Protein AF-A0A2G1WRG3-F1 (afdb_monomer_lite)

pLDDT: mean 93.95, std 5.78, range [63.19, 98.5]

Structure (mmCIF, N/CA/C/O backbone):
data_AF-A0A2G1WRG3-F1
#
_entry.id   AF-A0A2G1WRG3-F1
#
loop_
_atom_sit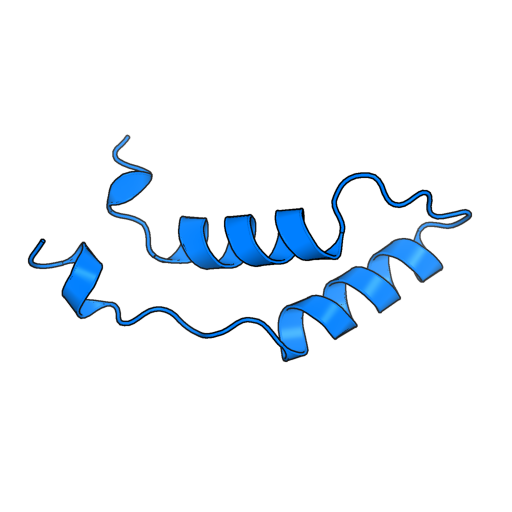e.group_PDB
_atom_site.id
_atom_site.type_symbol
_atom_site.label_atom_id
_atom_site.label_alt_id
_atom_site.label_comp_id
_atom_site.label_asym_id
_atom_site.label_entity_id
_atom_site.label_seq_id
_atom_site.pdbx_PDB_ins_code
_atom_site.Cartn_x
_atom_site.Cartn_y
_atom_site.Cartn_z
_atom_site.occupancy
_atom_site.B_iso_or_equiv
_atom_site.auth_seq_id
_atom_site.auth_comp_id
_atom_site.auth_asym_id
_atom_site.auth_atom_id
_atom_site.pdbx_PDB_model_num
ATOM 1 N N . GLY A 1 1 ? 21.893 4.634 0.307 1.00 84.88 1 GLY A N 1
ATOM 2 C CA . GLY A 1 1 ? 21.252 3.688 -0.627 1.00 84.88 1 GLY A CA 1
ATOM 3 C C . GLY A 1 1 ? 20.666 4.468 -1.783 1.00 84.88 1 GLY A C 1
ATOM 4 O O . GLY A 1 1 ? 20.785 5.687 -1.748 1.00 84.88 1 GLY A O 1
ATOM 5 N N . SER A 1 2 ? 20.031 3.779 -2.733 1.00 90.50 2 SER A N 1
ATOM 6 C CA . SER A 1 2 ? 19.295 4.373 -3.863 1.00 90.50 2 SER A CA 1
ATOM 7 C C . SER A 1 2 ? 17.807 4.000 -3.793 1.00 90.50 2 SER A C 1
ATOM 9 O O . SER A 1 2 ? 17.392 3.070 -4.488 1.00 90.50 2 SER A O 1
ATOM 11 N N . PRO A 1 3 ? 17.011 4.631 -2.902 1.00 91.38 3 PRO A N 1
ATOM 12 C CA . PRO A 1 3 ? 15.571 4.378 -2.805 1.00 91.38 3 PRO A CA 1
ATOM 13 C C . PRO A 1 3 ? 14.842 4.654 -4.124 1.00 91.38 3 PRO A C 1
ATOM 15 O O . PRO A 1 3 ? 13.937 3.926 -4.494 1.00 91.38 3 PRO A O 1
ATOM 18 N N . GLU A 1 4 ? 15.293 5.639 -4.896 1.00 91.19 4 GLU A N 1
ATOM 19 C CA . GLU A 1 4 ? 14.739 5.990 -6.205 1.00 91.19 4 GLU A CA 1
ATOM 20 C C . GLU A 1 4 ? 14.805 4.854 -7.239 1.00 91.19 4 GLU A C 1
ATOM 22 O O . GLU A 1 4 ? 14.041 4.861 -8.198 1.00 91.19 4 GLU A O 1
ATOM 27 N N . LEU A 1 5 ? 15.687 3.867 -7.037 1.00 92.62 5 LEU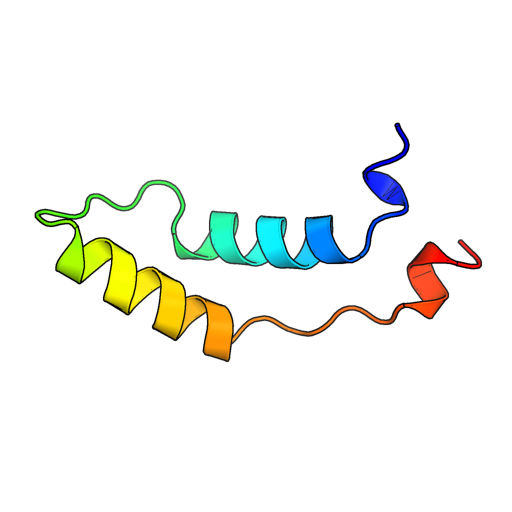 A N 1
ATOM 28 C CA . LEU A 1 5 ? 15.806 2.672 -7.880 1.00 92.62 5 LEU A CA 1
ATOM 29 C C . LEU A 1 5 ? 15.057 1.462 -7.301 1.00 92.62 5 LEU A C 1
ATOM 31 O O . LEU A 1 5 ? 15.079 0.379 -7.883 1.00 92.62 5 LEU A O 1
ATOM 35 N N . ASN A 1 6 ? 14.421 1.614 -6.140 1.00 93.25 6 ASN A N 1
ATOM 36 C CA . ASN A 1 6 ? 13.635 0.568 -5.513 1.00 93.25 6 ASN A CA 1
ATOM 37 C C . ASN A 1 6 ? 12.156 0.733 -5.913 1.00 93.25 6 ASN A C 1
ATOM 39 O O . ASN A 1 6 ? 11.489 1.636 -5.407 1.00 93.25 6 ASN A O 1
ATOM 43 N N . PRO A 1 7 ? 11.595 -0.154 -6.754 1.00 93.38 7 PRO A N 1
ATOM 44 C CA . PRO A 1 7 ? 10.192 -0.063 -7.163 1.00 93.38 7 PRO A CA 1
ATOM 45 C C . PRO A 1 7 ? 9.219 -0.133 -5.978 1.00 93.38 7 PRO A C 1
ATOM 47 O O . PRO A 1 7 ? 8.116 0.399 -6.055 1.00 93.38 7 PRO A O 1
ATOM 50 N N . ALA A 1 8 ? 9.618 -0.730 -4.849 1.00 94.38 8 ALA A N 1
ATOM 51 C CA . ALA A 1 8 ? 8.767 -0.766 -3.666 1.00 94.38 8 ALA A CA 1
ATOM 52 C C . ALA A 1 8 ? 8.487 0.630 -3.078 1.00 94.38 8 ALA A C 1
ATOM 54 O O . ALA A 1 8 ? 7.461 0.793 -2.421 1.00 94.38 8 ALA A O 1
ATOM 55 N N . GLU A 1 9 ? 9.338 1.639 -3.318 1.00 95.94 9 GLU A N 1
ATOM 56 C CA . GLU A 1 9 ? 9.072 3.010 -2.852 1.00 95.94 9 GLU A CA 1
ATOM 57 C C . GLU A 1 9 ? 7.801 3.588 -3.480 1.00 95.94 9 GLU A C 1
ATOM 59 O O . GLU A 1 9 ? 7.062 4.314 -2.822 1.00 95.94 9 GLU A O 1
ATOM 64 N N . GLU A 1 10 ? 7.498 3.229 -4.729 1.00 95.38 10 GLU A N 1
ATOM 65 C CA . GLU A 1 10 ? 6.276 3.681 -5.396 1.00 95.38 10 GLU A CA 1
ATOM 66 C C . GLU A 1 10 ? 5.030 3.023 -4.790 1.00 95.38 10 GLU A C 1
ATOM 68 O O . GLU A 1 10 ? 4.024 3.693 -4.558 1.00 95.38 10 GLU A O 1
ATOM 73 N N . CYS A 1 11 ? 5.115 1.741 -4.427 1.00 95.56 11 CYS A N 1
ATOM 74 C CA . CYS A 1 11 ? 4.055 1.068 -3.675 1.00 95.56 11 CYS A CA 1
ATOM 75 C C . CYS A 1 11 ? 3.819 1.745 -2.313 1.00 95.56 11 CYS A C 1
ATOM 77 O O . CYS A 1 11 ? 2.674 1.975 -1.920 1.00 95.56 11 CYS A O 1
ATOM 79 N N . TRP A 1 12 ? 4.890 2.112 -1.599 1.00 95.62 12 TRP A N 1
ATOM 80 C CA . TRP A 1 12 ? 4.785 2.846 -0.334 1.00 95.62 12 TRP A CA 1
ATOM 81 C C . TRP A 1 12 ? 4.203 4.248 -0.516 1.00 95.62 12 TRP A C 1
ATOM 83 O O . TRP A 1 12 ? 3.370 4.661 0.287 1.00 95.62 12 TRP A O 1
ATOM 93 N N . ARG A 1 13 ? 4.571 4.955 -1.591 1.00 95.94 13 ARG A N 1
ATOM 94 C CA . ARG A 1 13 ? 4.003 6.263 -1.941 1.00 95.94 13 ARG A CA 1
ATOM 95 C C . ARG A 1 13 ? 2.493 6.172 -2.157 1.00 95.94 13 ARG A C 1
ATOM 97 O O . ARG A 1 13 ? 1.758 7.053 -1.713 1.00 95.94 13 ARG A O 1
ATOM 104 N N . GLN A 1 14 ? 2.013 5.133 -2.842 1.00 97.00 14 GLN A N 1
ATOM 105 C CA . GLN A 1 14 ? 0.578 4.906 -3.051 1.00 97.00 14 GLN A CA 1
ATOM 106 C C . GLN A 1 14 ? -0.152 4.633 -1.732 1.00 97.0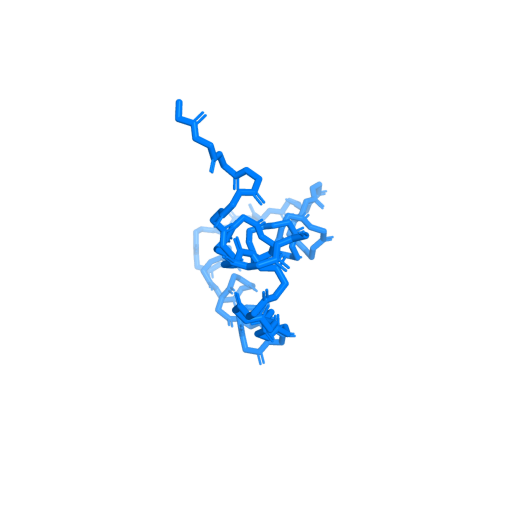0 14 GLN A C 1
ATOM 108 O O . GLN A 1 14 ? -1.186 5.243 -1.466 1.00 97.00 14 GLN A O 1
ATOM 113 N N . LEU A 1 15 ? 0.420 3.794 -0.864 1.00 96.50 15 LEU A N 1
ATOM 114 C CA . LEU A 1 15 ? -0.135 3.554 0.470 1.00 96.50 15 LEU A CA 1
ATOM 115 C C . LEU A 1 15 ? -0.192 4.830 1.317 1.00 96.50 15 LEU A C 1
ATOM 117 O O . LEU A 1 15 ? -1.195 5.064 1.984 1.00 96.50 15 LEU A O 1
ATOM 121 N N . ASP A 1 16 ? 0.842 5.671 1.271 1.00 96.00 16 ASP A N 1
ATOM 122 C CA . ASP A 1 16 ? 0.866 6.948 1.992 1.00 96.00 16 ASP A CA 1
ATOM 123 C C . ASP A 1 16 ? -0.205 7.926 1.481 1.00 96.00 16 ASP A C 1
ATOM 125 O O . ASP A 1 16 ? -0.856 8.594 2.276 1.00 96.00 16 ASP A O 1
ATOM 129 N N . GLN A 1 17 ? -0.485 7.963 0.174 1.00 96.25 17 GLN A N 1
ATOM 130 C CA . GLN A 1 17 ? -1.591 8.771 -0.367 1.00 96.25 17 GLN A CA 1
ATOM 131 C C . GLN A 1 17 ? -2.970 8.294 0.110 1.00 96.25 17 GLN A C 1
ATOM 133 O O . GLN A 1 17 ? -3.848 9.117 0.360 1.00 96.25 17 GLN A O 1
ATOM 138 N N . GLU A 1 18 ? -3.169 6.981 0.235 1.00 95.50 18 GLU A N 1
ATOM 139 C CA . GLU A 1 18 ? -4.451 6.379 0.631 1.00 95.50 18 GLU A CA 1
ATOM 140 C C . GLU A 1 18 ? -4.695 6.399 2.149 1.00 95.50 18 GLU A C 1
ATOM 142 O O . GLU A 1 18 ? -5.837 6.503 2.618 1.00 95.50 18 GLU A O 1
ATOM 147 N N . LEU A 1 19 ? -3.628 6.250 2.936 1.00 96.62 19 LEU A N 1
ATOM 148 C CA . LEU A 1 19 ? -3.684 6.139 4.396 1.00 96.62 19 LEU A CA 1
ATOM 149 C C . LEU A 1 19 ? -3.294 7.442 5.102 1.00 96.62 19 LEU A C 1
ATOM 151 O O . LEU A 1 19 ? -3.651 7.642 6.265 1.00 96.62 19 LEU A O 1
ATOM 155 N N . GLY A 1 20 ? -2.579 8.329 4.414 1.00 95.25 20 GLY A N 1
ATOM 156 C CA . GLY A 1 20 ? -2.034 9.560 4.960 1.00 95.25 20 GLY A CA 1
ATOM 157 C C . GLY A 1 20 ? -3.110 10.469 5.539 1.00 95.25 20 GLY A C 1
ATOM 158 O O . GLY A 1 20 ? -4.186 10.658 4.973 1.00 95.25 20 GLY A O 1
ATOM 159 N N . ASN A 1 21 ? -2.805 11.053 6.699 1.00 95.06 21 ASN A N 1
ATOM 160 C CA . ASN A 1 21 ? -3.688 11.963 7.438 1.00 95.06 21 ASN A CA 1
ATOM 161 C C . ASN A 1 21 ? -5.054 11.373 7.842 1.00 95.06 21 ASN A C 1
ATOM 163 O O . ASN A 1 21 ? -5.950 12.124 8.234 1.00 95.06 21 ASN A O 1
ATOM 167 N N . ARG A 1 22 ? -5.227 10.048 7.792 1.00 96.62 22 ARG A N 1
ATOM 168 C CA . ARG A 1 22 ? -6.412 9.374 8.331 1.00 96.62 22 ARG A CA 1
ATOM 169 C C . ARG A 1 22 ? -6.183 9.011 9.793 1.00 96.62 22 ARG A C 1
ATOM 171 O O . ARG A 1 22 ? -5.139 8.480 10.163 1.00 96.62 22 ARG A O 1
ATOM 178 N N . LEU A 1 23 ? -7.178 9.306 10.623 1.00 97.31 23 LEU A N 1
ATOM 179 C CA . LEU A 1 23 ? -7.235 8.834 12.001 1.00 97.31 23 LEU A CA 1
ATOM 180 C C . LEU A 1 23 ? -7.897 7.454 12.018 1.00 97.31 23 LEU A C 1
ATOM 182 O O . LEU A 1 23 ? -8.930 7.260 11.378 1.00 97.31 23 LEU A O 1
ATOM 186 N N . PHE A 1 24 ? -7.305 6.524 12.759 1.00 97.62 24 PHE A N 1
ATOM 187 C CA . PHE A 1 24 ? -7.848 5.191 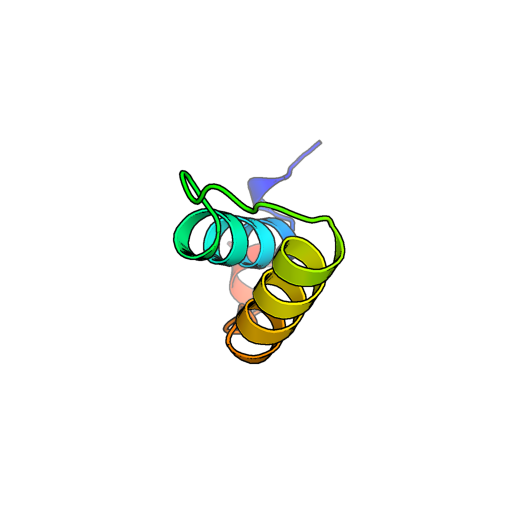12.995 1.00 97.62 24 PHE A CA 1
ATOM 188 C C . PHE A 1 24 ? -8.054 5.022 14.495 1.00 97.62 24 PHE A C 1
ATOM 190 O O . PHE A 1 24 ? -7.142 5.306 15.275 1.00 97.62 24 PHE A O 1
ATOM 197 N N . ASP A 1 25 ? -9.244 4.576 14.890 1.00 97.88 25 ASP A N 1
ATOM 198 C CA . ASP A 1 25 ? -9.600 4.420 16.301 1.00 97.88 25 ASP A CA 1
ATOM 199 C C . ASP A 1 25 ? -8.931 3.180 16.908 1.00 97.88 25 ASP A C 1
ATOM 201 O O . ASP A 1 25 ? -8.564 3.173 18.087 1.00 97.88 25 ASP A O 1
ATOM 205 N N . THR A 1 26 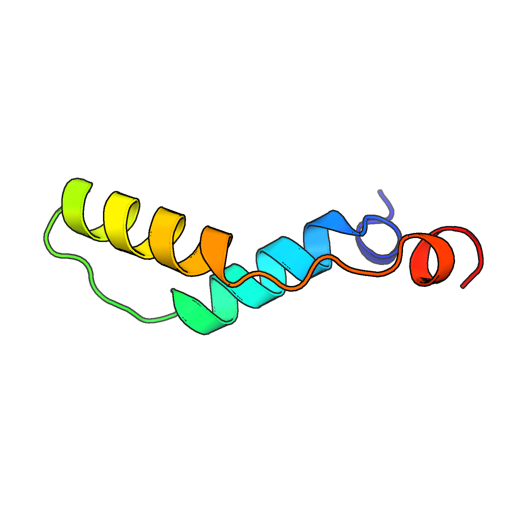? -8.721 2.138 16.098 1.00 98.44 26 THR A N 1
ATOM 206 C CA . THR A 1 26 ? -8.066 0.895 16.511 1.00 98.44 26 THR A CA 1
ATOM 207 C C . THR A 1 26 ? -7.007 0.415 15.515 1.00 98.44 26 THR A C 1
ATOM 209 O O . THR A 1 26 ? -6.940 0.832 14.357 1.00 98.44 26 THR A O 1
ATOM 212 N N . LEU A 1 27 ? -6.165 -0.519 15.970 1.00 98.31 27 LEU A N 1
ATOM 213 C CA . LEU A 1 27 ? -5.208 -1.208 15.099 1.00 98.31 27 LEU A CA 1
ATOM 214 C C . LEU A 1 27 ? -5.895 -2.123 14.081 1.00 98.31 27 LEU A C 1
ATOM 216 O O . LEU A 1 27 ? -5.334 -2.360 13.013 1.00 98.31 27 LEU A O 1
ATOM 220 N N . ASP A 1 28 ? -7.082 -2.638 14.403 1.00 98.50 28 ASP A N 1
ATOM 221 C CA . ASP A 1 28 ? -7.859 -3.445 13.468 1.00 98.50 28 ASP A CA 1
ATOM 222 C C . ASP A 1 28 ? -8.356 -2.577 12.303 1.00 98.50 28 ASP A C 1
ATOM 224 O O . ASP A 1 28 ? -8.175 -2.974 11.152 1.00 98.50 28 ASP A O 1
ATOM 228 N N . ASP A 1 29 ? -8.832 -1.357 12.584 1.00 98.19 29 ASP A N 1
ATOM 229 C CA . ASP A 1 29 ? -9.240 -0.390 11.552 1.00 98.19 29 ASP A CA 1
ATOM 230 C C . ASP A 1 29 ? -8.068 -0.016 10.634 1.00 98.19 29 ASP A C 1
ATOM 232 O O . ASP A 1 29 ? -8.206 0.014 9.408 1.00 98.19 29 ASP A O 1
ATOM 236 N N . LEU A 1 30 ? -6.885 0.229 11.215 1.00 97.50 30 LEU A N 1
ATOM 237 C CA . LEU A 1 30 ? -5.666 0.491 10.446 1.00 97.50 30 LEU A CA 1
ATOM 238 C C . LEU A 1 30 ? -5.288 -0.715 9.576 1.00 97.50 30 LEU A C 1
ATOM 240 O O . LEU A 1 30 ? -4.961 -0.544 8.403 1.00 97.50 30 LEU A O 1
ATOM 244 N N . ARG A 1 31 ? -5.328 -1.934 10.130 1.00 98.00 31 ARG A N 1
ATOM 245 C CA . ARG A 1 31 ? -4.987 -3.159 9.395 1.00 98.00 31 ARG A CA 1
ATOM 246 C C . ARG A 1 31 ? -5.929 -3.371 8.215 1.00 98.00 31 ARG A C 1
ATOM 248 O O . ARG A 1 31 ? -5.455 -3.643 7.116 1.00 98.00 31 ARG A O 1
ATOM 255 N N . GLU A 1 32 ? -7.238 -3.265 8.426 1.00 98.19 32 GLU A N 1
ATOM 256 C CA . GLU A 1 32 ? -8.228 -3.446 7.360 1.00 98.19 32 GLU A CA 1
ATOM 257 C C . GLU A 1 32 ? -8.076 -2.394 6.261 1.00 98.19 32 GLU A C 1
ATOM 259 O O . GLU A 1 32 ? -8.089 -2.736 5.075 1.00 98.19 32 GLU A O 1
ATOM 264 N N . ALA A 1 33 ? -7.859 -1.131 6.638 1.00 97.62 33 ALA A N 1
ATOM 265 C CA . ALA A 1 33 ? -7.611 -0.063 5.680 1.00 97.62 33 ALA A CA 1
ATOM 266 C C . ALA A 1 33 ? -6.316 -0.289 4.889 1.00 97.62 33 ALA A C 1
ATOM 268 O O . ALA A 1 33 ? -6.320 -0.126 3.670 1.00 97.62 33 ALA A O 1
ATOM 269 N N . ALA A 1 34 ? -5.232 -0.703 5.551 1.00 97.00 34 ALA A N 1
ATOM 270 C CA . ALA A 1 34 ? -3.954 -0.972 4.900 1.00 97.00 34 ALA A CA 1
ATOM 271 C C . ALA A 1 34 ? -4.033 -2.157 3.929 1.00 97.00 34 ALA A C 1
ATOM 273 O O . ALA A 1 34 ? -3.545 -2.050 2.809 1.00 97.00 34 ALA A O 1
ATOM 274 N N . LEU A 1 35 ? -4.684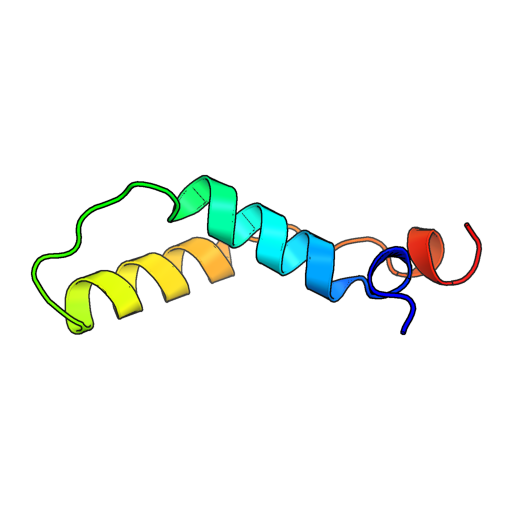 -3.259 4.316 1.00 97.75 35 LEU A N 1
ATOM 275 C CA . LEU A 1 35 ? -4.882 -4.416 3.433 1.00 97.75 35 LEU A CA 1
ATOM 276 C C . LEU A 1 35 ? -5.778 -4.060 2.238 1.00 97.75 35 LEU A C 1
ATOM 278 O O . LEU A 1 35 ? -5.445 -4.384 1.104 1.00 97.75 35 LEU A O 1
ATOM 282 N N . SER A 1 36 ? -6.854 -3.305 2.472 1.00 96.81 36 SER A N 1
ATOM 283 C CA . SER A 1 36 ? -7.735 -2.835 1.395 1.00 96.81 36 SER A CA 1
ATOM 284 C C . SER A 1 36 ? -7.038 -1.871 0.430 1.00 96.81 36 SER A C 1
ATOM 286 O O . SER A 1 36 ? -7.394 -1.824 -0.746 1.00 96.81 36 SER A O 1
ATOM 288 N N . ALA A 1 37 ? -6.093 -1.062 0.922 1.00 96.56 37 ALA A N 1
ATOM 289 C CA . ALA A 1 37 ? -5.283 -0.171 0.096 1.00 96.56 37 ALA A CA 1
ATOM 290 C C . ALA A 1 37 ? -4.229 -0.957 -0.695 1.00 96.56 37 ALA A C 1
ATOM 292 O O . ALA A 1 37 ? -4.056 -0.701 -1.882 1.00 96.56 37 ALA A O 1
ATOM 293 N N . LEU A 1 38 ? -3.592 -1.957 -0.074 1.00 96.06 38 LEU A N 1
ATOM 294 C CA . LEU A 1 38 ? -2.653 -2.869 -0.735 1.00 96.06 38 LEU A CA 1
ATOM 295 C C . LEU A 1 38 ? -3.286 -3.583 -1.935 1.00 96.06 38 LEU A C 1
ATOM 297 O O . LEU A 1 38 ? -2.650 -3.659 -2.982 1.00 96.06 38 LEU A O 1
ATOM 301 N N . ASP A 1 39 ? -4.542 -4.023 -1.823 1.00 96.25 39 ASP A N 1
ATOM 302 C CA . ASP A 1 39 ? -5.284 -4.652 -2.930 1.00 96.25 39 ASP A CA 1
ATOM 303 C C . ASP A 1 39 ? -5.494 -3.720 -4.141 1.00 96.25 39 ASP A C 1
ATOM 305 O O . ASP A 1 39 ? -5.841 -4.183 -5.229 1.00 96.25 39 ASP A O 1
ATOM 309 N N . ARG A 1 40 ? -5.304 -2.406 -3.966 1.00 94.81 40 ARG A N 1
ATOM 310 C CA . ARG A 1 40 ? -5.462 -1.382 -5.011 1.00 94.81 40 ARG A CA 1
ATOM 311 C C . ARG A 1 40 ? -4.137 -0.810 -5.502 1.00 94.81 40 ARG A C 1
ATOM 313 O O . ARG A 1 40 ? -4.163 0.012 -6.412 1.00 94.81 40 ARG A O 1
ATOM 320 N N . VAL A 1 41 ? -3.011 -1.207 -4.907 1.00 95.00 41 VAL A N 1
ATOM 321 C CA . VAL A 1 41 ? -1.694 -0.719 -5.322 1.00 95.00 41 VAL A CA 1
ATOM 322 C C . VAL A 1 41 ? -1.423 -1.166 -6.754 1.00 95.00 41 VAL A C 1
ATOM 324 O O . VAL A 1 41 ? -1.445 -2.356 -7.076 1.00 95.00 41 VAL A O 1
ATOM 327 N N . GLU A 1 42 ? -1.125 -0.200 -7.613 1.00 95.56 42 GLU A N 1
ATOM 328 C CA . GLU A 1 42 ? -0.646 -0.464 -8.959 1.00 95.56 42 GLU A CA 1
ATOM 329 C C . GLU A 1 42 ? 0.809 -0.920 -8.881 1.00 95.56 42 GLU A C 1
ATOM 331 O O . GLU A 1 42 ? 1.672 -0.205 -8.362 1.00 95.56 42 GLU A O 1
ATOM 336 N N . ILE A 1 43 ? 1.086 -2.125 -9.388 1.00 93.62 43 ILE A N 1
ATOM 337 C CA . ILE A 1 43 ? 2.444 -2.666 -9.395 1.00 93.62 43 ILE A CA 1
ATOM 338 C C . ILE A 1 43 ? 3.278 -1.884 -10.420 1.00 93.62 43 ILE A C 1
ATOM 340 O O . ILE A 1 43 ? 2.935 -1.896 -11.606 1.00 93.62 43 ILE A O 1
ATOM 344 N N . PRO A 1 44 ? 4.374 -1.231 -9.996 1.00 92.62 44 PRO A N 1
ATOM 345 C CA . PRO A 1 44 ? 5.209 -0.450 -10.893 1.00 92.62 44 PRO A CA 1
ATOM 346 C C . PRO A 1 44 ? 5.955 -1.349 -11.883 1.00 92.62 44 PRO A C 1
ATOM 348 O O . PRO A 1 44 ? 6.382 -2.459 -11.547 1.00 92.62 44 PRO A O 1
ATOM 351 N N . ASP A 1 45 ? 6.158 -0.848 -13.102 1.00 93.06 45 ASP A N 1
ATOM 352 C CA . ASP A 1 45 ? 6.994 -1.527 -14.090 1.00 93.06 45 ASP A CA 1
ATOM 353 C C . ASP A 1 45 ? 8.458 -1.501 -13.636 1.00 93.06 45 ASP A C 1
ATOM 355 O O . ASP A 1 45 ? 9.098 -0.451 -13.558 1.00 93.06 45 ASP A O 1
ATOM 359 N N . VAL A 1 46 ? 9.006 -2.682 -13.352 1.00 90.38 46 VAL A N 1
ATOM 360 C CA . VAL A 1 46 ? 10.379 -2.841 -12.867 1.00 90.38 46 VAL A CA 1
ATOM 361 C C . VAL A 1 46 ? 11.418 -2.301 -13.859 1.00 90.38 46 VAL A C 1
ATOM 363 O O . VAL A 1 46 ? 12.496 -1.874 -13.442 1.00 90.38 46 VAL A O 1
ATOM 366 N N . PHE A 1 47 ? 11.113 -2.269 -15.163 1.00 92.06 47 PHE A N 1
ATOM 367 C CA . PHE A 1 47 ? 12.045 -1.762 -16.172 1.00 92.06 47 PHE A CA 1
ATOM 368 C C . PHE A 1 47 ? 12.324 -0.265 -16.018 1.00 92.06 47 PHE A C 1
ATOM 370 O O . PHE A 1 47 ? 13.455 0.152 -16.267 1.00 92.06 47 PHE A O 1
ATOM 377 N N . THR A 1 48 ? 11.362 0.514 -15.514 1.00 90.19 48 THR A N 1
ATOM 378 C CA . THR A 1 48 ? 11.541 1.941 -15.195 1.00 90.19 48 THR A CA 1
ATOM 379 C C . THR A 1 48 ? 12.637 2.181 -14.149 1.00 90.19 48 THR A C 1
ATOM 381 O O . THR A 1 48 ? 13.223 3.257 -14.114 1.00 90.19 48 THR A O 1
ATOM 384 N N . TYR A 1 49 ? 12.954 1.180 -13.323 1.00 89.31 49 TYR A N 1
ATOM 385 C CA . TYR A 1 49 ? 13.918 1.295 -12.221 1.00 89.31 49 TYR A CA 1
ATOM 386 C C . TYR A 1 49 ? 15.256 0.604 -12.517 1.00 89.31 49 TYR A C 1
ATOM 388 O O . TYR A 1 49 ? 16.288 0.988 -11.970 1.00 89.31 49 TYR A O 1
ATOM 396 N N . LEU A 1 50 ? 15.262 -0.416 -13.384 1.00 84.88 50 LEU A N 1
ATOM 397 C CA . LEU A 1 50 ? 16.477 -1.144 -13.776 1.00 84.88 50 LEU A CA 1
ATOM 398 C C . LEU A 1 50 ? 17.219 -0.495 -14.954 1.00 84.88 50 LEU A C 1
ATOM 400 O O . LEU A 1 50 ? 18.418 -0.727 -15.121 1.00 84.88 50 LEU A O 1
ATOM 404 N N . CYS A 1 51 ? 16.519 0.280 -15.785 1.00 78.06 51 CYS A N 1
ATOM 405 C CA . CYS A 1 51 ? 17.059 0.997 -16.945 1.00 78.06 51 CYS A CA 1
ATOM 406 C C . CYS A 1 51 ? 16.438 2.409 -17.038 1.00 78.06 51 CYS A C 1
ATOM 408 O O . CYS A 1 51 ? 15.685 2.660 -17.981 1.00 78.06 51 CYS A O 1
ATOM 410 N N . PRO A 1 52 ? 16.687 3.283 -16.044 1.00 63.19 52 PRO A N 1
ATOM 411 C CA . PRO A 1 52 ? 16.075 4.611 -15.963 1.00 63.19 52 PRO A CA 1
ATOM 412 C C . PRO A 1 52 ? 16.520 5.569 -17.078 1.00 63.19 52 PRO A C 1
ATOM 414 O O . PRO A 1 52 ? 17.640 5.395 -17.620 1.00 63.19 52 PRO A O 1
#

Radius of gyration: 13.34 Å; chains: 1; bounding box: 31×17×34 Å

Secondary structure (DSSP, 8-state):
--GGG-THHHHHHHHHHHHTT---SSHHHHHHHHHHHHTTPPPP-THHHH--

Foldseek 3Di:
DCVVLPQVVQQVVQLCVQCPPDDDPDPVRVVVSSVVSSVVRDRDDNCVRVPD

Sequence (52 aa):
GSPELNPAEECWRQLDQELGNRLFDTLDDLREAALSALDRVEIPDVFTYLCP